Protein AF-A0A0N4WKY8-F1 (afdb_monomer)

Organism: Haemonchus placei (NCBI:txid6290)

Sequence (111 aa):
MNAQEACCKFLKRQLRPSNCLGVREFADSHSCRELVRYADNYILRNFQSIIFTEEFHQLPKTQLIQLLSNDKLVVCSEEQVFTAILQWVEFDLSSRKELLPKVKARSFFKH

InterPro domains:
  IPR011705 BTB/Kelch-associated [PF07707] (20-103)
  IPR011705 BTB/Kelch-associated [SM00875] (20-104)

Mean predicted aligned error: 6.99 Å

Solvent-accessible surface area (backbone atoms only — not comparable to full-atom values): 6494 Å² total; per-residue (Å²): 133,55,74,65,57,53,49,48,55,51,49,68,76,66,64,41,61,73,45,33,66,60,51,26,51,52,20,55,78,70,66,37,60,70,45,27,55,52,31,52,52,49,47,26,64,41,36,82,62,21,57,80,22,68,62,51,47,67,49,53,70,70,58,50,51,54,57,75,69,37,91,75,49,51,67,97,44,70,65,57,56,49,50,40,51,49,54,38,31,64,73,41,41,91,84,33,53,84,47,55,75,60,72,78,64,80,81,85,84,73,128

pLDDT: mean 82.74, std 13.13, range [41.5, 94.25]

Radius of gyration: 15.16 Å; Cα contacts (8 Å, |Δi|>4): 83; chains: 1; bounding box: 37×25×45 Å

Nearest PDB structures (foldseek):
  8h37-assembly1_A  TM=8.103E-01  e=2.713E-05  Homo sapiens
  8h37-assembly1_P  TM=8.103E-01  e=3.021E-05  Homo sapiens
  4ap2-assembly1_A  TM=8.238E-01  e=4.642E-05  Homo sapiens
  8h37-assembly1_N  TM=8.093E-01  e=4.899E-05  Homo sapiens
  6i2m-assembly1_A-2  TM=8.378E-01  e=3.773E-04  Vaccinia virus WR

Secondary structure (DSSP, 8-state):
--HHHHHHHHHHHS--TTTHHHHHHHHHHTT-HHHHHHHHHHHHHSHHHHTTSHHHHT--HHHHHHHHT-TT---S-HHHHHHHHHHHHHHTHHHHGGGHHHHTSSSS---

Structure (mmCIF, N/CA/C/O backbone):
data_AF-A0A0N4WKY8-F1
#
_entry.id   AF-A0A0N4WKY8-F1
#
loop_
_atom_site.group_PDB
_atom_site.id
_atom_site.type_symbol
_atom_site.label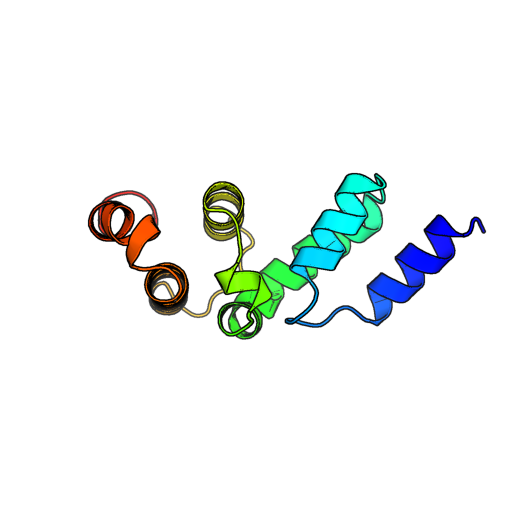_atom_id
_atom_site.label_alt_id
_atom_site.label_comp_id
_atom_site.label_asym_id
_atom_site.label_entity_id
_atom_site.label_seq_id
_atom_site.pdbx_PDB_ins_code
_atom_site.Cartn_x
_atom_site.Cartn_y
_atom_site.Cartn_z
_atom_site.occupancy
_atom_site.B_iso_or_equiv
_atom_site.auth_seq_id
_atom_site.auth_comp_id
_atom_site.auth_asym_id
_atom_site.auth_atom_id
_atom_site.pdbx_PDB_model_num
ATOM 1 N N . MET A 1 1 ? 11.900 3.575 -27.339 1.00 60.09 1 MET A N 1
ATOM 2 C CA . MET A 1 1 ? 11.612 3.347 -25.908 1.00 60.09 1 MET A CA 1
ATOM 3 C C . MET A 1 1 ? 12.271 4.484 -25.158 1.00 60.09 1 MET A C 1
ATOM 5 O O . MET A 1 1 ? 13.481 4.632 -25.284 1.00 60.09 1 MET A O 1
ATOM 9 N N . ASN A 1 2 ? 11.496 5.351 -24.513 1.00 78.88 2 ASN A N 1
ATOM 10 C CA . ASN A 1 2 ? 12.072 6.464 -23.750 1.00 78.88 2 ASN A CA 1
ATOM 11 C C . ASN A 1 2 ? 12.603 5.953 -22.389 1.00 78.88 2 ASN A C 1
ATOM 13 O O . ASN A 1 2 ? 12.264 4.849 -21.951 1.00 78.88 2 ASN A O 1
ATOM 17 N N . ALA A 1 3 ? 13.469 6.727 -21.727 1.00 80.69 3 ALA A N 1
ATOM 18 C CA . ALA A 1 3 ? 14.063 6.328 -20.444 1.00 80.69 3 ALA A CA 1
ATOM 19 C C . ALA A 1 3 ? 12.993 6.046 -19.369 1.00 80.69 3 ALA A C 1
ATOM 21 O O . ALA A 1 3 ? 13.140 5.135 -18.555 1.00 80.69 3 ALA A O 1
ATOM 22 N N . GLN A 1 4 ? 11.878 6.777 -19.425 1.00 80.44 4 GLN A N 1
ATOM 23 C CA . GLN A 1 4 ? 10.735 6.611 -18.536 1.00 80.44 4 GLN A CA 1
ATOM 24 C C . GLN A 1 4 ? 10.039 5.251 -18.713 1.00 80.44 4 GLN A C 1
ATOM 26 O O . GLN A 1 4 ? 9.774 4.570 -17.729 1.00 80.44 4 GLN A O 1
ATOM 31 N N . GLU A 1 5 ? 9.784 4.801 -19.941 1.00 80.69 5 GLU A N 1
ATOM 32 C CA . GLU A 1 5 ? 9.194 3.490 -20.238 1.00 80.69 5 GLU A CA 1
ATOM 33 C C . GLU A 1 5 ? 10.103 2.346 -19.795 1.00 80.69 5 GLU A C 1
ATOM 35 O O . GLU A 1 5 ? 9.621 1.343 -19.263 1.00 80.69 5 GLU A O 1
ATOM 40 N N . ALA A 1 6 ? 11.415 2.484 -20.006 1.00 85.69 6 ALA A N 1
ATOM 41 C CA . ALA A 1 6 ? 12.392 1.500 -19.556 1.00 85.69 6 ALA A CA 1
ATOM 42 C C . ALA A 1 6 ? 12.411 1.405 -18.020 1.00 85.69 6 ALA A C 1
ATOM 44 O O . ALA A 1 6 ? 12.349 0.299 -17.477 1.00 85.69 6 ALA A O 1
ATOM 45 N N . CYS A 1 7 ? 12.392 2.550 -17.327 1.00 86.62 7 CYS A N 1
ATOM 46 C CA . CYS A 1 7 ? 12.283 2.619 -15.871 1.00 86.62 7 CYS A CA 1
ATOM 47 C C . CYS A 1 7 ? 10.960 2.013 -15.375 1.00 86.62 7 CYS A C 1
ATOM 49 O O . CYS A 1 7 ? 10.970 1.114 -14.536 1.00 86.62 7 CYS A O 1
ATOM 51 N N . CYS A 1 8 ? 9.821 2.400 -15.961 1.00 87.62 8 CYS A N 1
ATOM 52 C CA . CYS A 1 8 ? 8.512 1.879 -15.567 1.00 87.62 8 CYS A CA 1
ATOM 53 C C . CYS A 1 8 ? 8.426 0.349 -15.797 1.00 87.62 8 CYS A C 1
ATOM 55 O O . CYS A 1 8 ? 7.870 -0.362 -14.962 1.00 87.62 8 CYS A O 1
ATOM 57 N N . LYS A 1 9 ? 9.045 -0.208 -16.854 1.00 87.50 9 LYS A N 1
ATOM 58 C CA . LYS A 1 9 ? 9.160 -1.672 -17.054 1.00 87.50 9 LYS A CA 1
ATOM 59 C C . LYS A 1 9 ? 10.076 -2.354 -16.037 1.00 87.50 9 LYS A C 1
ATOM 61 O O . LYS A 1 9 ? 9.759 -3.458 -15.594 1.00 87.50 9 LYS A O 1
ATOM 66 N N . PHE A 1 10 ? 11.197 -1.732 -15.684 1.00 90.00 10 PHE A N 1
ATOM 67 C CA . PHE A 1 10 ? 12.109 -2.251 -14.667 1.00 90.00 10 PHE A CA 1
ATOM 68 C C . PHE A 1 10 ? 11.427 -2.302 -13.294 1.00 90.00 10 PHE A C 1
ATOM 70 O O . PHE A 1 10 ? 11.404 -3.359 -12.664 1.00 90.00 10 PHE A O 1
ATOM 77 N N . LEU A 1 11 ? 10.772 -1.211 -12.886 1.00 91.12 11 LEU A N 1
ATOM 78 C CA . LEU A 1 11 ? 10.036 -1.122 -11.622 1.00 91.12 11 LEU A CA 1
ATOM 79 C C . LEU A 1 11 ? 8.877 -2.124 -11.552 1.00 91.12 11 LEU A C 1
ATOM 81 O O . LEU A 1 11 ? 8.708 -2.766 -10.519 1.00 91.12 11 LEU A O 1
ATOM 85 N N . LYS A 1 12 ? 8.150 -2.362 -12.660 1.00 89.50 12 LYS A N 1
ATOM 86 C CA . LYS A 1 12 ? 7.127 -3.429 -12.728 1.00 89.50 12 LYS A CA 1
ATOM 87 C C . LYS A 1 12 ? 7.680 -4.805 -12.321 1.00 89.50 12 LYS A C 1
ATOM 89 O O . LYS A 1 12 ? 6.968 -5.577 -11.688 1.00 89.50 12 LYS A O 1
ATOM 94 N N . ARG A 1 13 ? 8.932 -5.123 -12.677 1.00 90.56 13 ARG A N 1
ATOM 95 C CA . ARG A 1 13 ? 9.581 -6.418 -12.377 1.00 90.56 13 ARG A CA 1
ATOM 96 C C . ARG A 1 13 ? 10.220 -6.481 -10.989 1.00 90.56 13 ARG A C 1
ATOM 98 O O . ARG A 1 13 ? 10.476 -7.575 -10.505 1.00 90.56 13 ARG A O 1
ATOM 105 N N . GLN A 1 14 ? 10.506 -5.331 -10.383 1.00 92.69 14 GLN A N 1
ATOM 106 C CA . GLN A 1 14 ? 11.195 -5.205 -9.092 1.00 92.69 14 GLN A CA 1
ATOM 107 C C . GLN A 1 14 ? 10.255 -4.796 -7.948 1.00 92.69 14 GLN A C 1
ATOM 109 O O . GLN A 1 14 ? 10.716 -4.431 -6.864 1.00 92.69 14 GLN A O 1
ATOM 114 N N . LEU A 1 15 ? 8.944 -4.842 -8.190 1.00 92.94 15 LEU A N 1
ATOM 115 C CA . LEU A 1 15 ? 7.922 -4.573 -7.188 1.00 92.94 15 LEU A CA 1
ATOM 116 C C . LEU A 1 15 ? 8.002 -5.606 -6.064 1.00 92.94 15 LEU A C 1
ATOM 118 O O . LEU A 1 15 ? 7.989 -6.815 -6.296 1.00 92.94 15 LEU A O 1
ATOM 122 N N . ARG A 1 16 ? 8.102 -5.102 -4.839 1.00 93.62 16 ARG A N 1
ATOM 123 C CA . ARG A 1 16 ? 8.171 -5.859 -3.593 1.00 93.62 16 ARG A CA 1
ATOM 124 C C . ARG A 1 16 ? 7.271 -5.188 -2.559 1.00 93.62 16 ARG A C 1
ATOM 126 O O . ARG A 1 16 ? 6.996 -3.998 -2.684 1.00 93.62 16 ARG A O 1
ATOM 133 N N . PRO A 1 17 ? 6.843 -5.899 -1.503 1.00 91.88 17 PRO A N 1
ATOM 134 C CA . PRO A 1 17 ? 6.022 -5.288 -0.459 1.00 91.88 17 PRO A CA 1
ATOM 135 C C . PRO A 1 17 ? 6.667 -4.034 0.148 1.00 91.88 17 PRO A C 1
ATOM 137 O O . PRO A 1 17 ? 5.974 -3.069 0.427 1.00 91.88 17 PRO A O 1
ATOM 140 N N . SER A 1 18 ? 7.997 -4.022 0.274 1.00 92.50 18 SER A N 1
ATOM 141 C CA . SER A 1 18 ? 8.768 -2.941 0.895 1.00 92.50 18 SER A CA 1
ATOM 142 C C . SER A 1 18 ? 9.012 -1.704 0.019 1.00 92.50 18 SER A C 1
ATOM 144 O O . SER A 1 18 ? 9.691 -0.797 0.482 1.00 92.50 18 SER A O 1
ATOM 146 N N . ASN A 1 19 ? 8.617 -1.712 -1.259 1.00 93.44 19 ASN A N 1
ATOM 147 C CA . ASN A 1 19 ? 8.820 -0.573 -2.172 1.00 93.44 19 ASN A CA 1
ATOM 148 C C . ASN A 1 19 ? 7.584 -0.245 -3.025 1.00 93.44 19 ASN A C 1
ATOM 150 O O . ASN A 1 19 ? 7.644 0.601 -3.917 1.00 93.44 19 ASN A O 1
ATOM 154 N N . CYS A 1 20 ? 6.487 -0.982 -2.846 1.00 94.06 20 CYS A N 1
ATOM 155 C CA . CYS A 1 20 ? 5.344 -0.910 -3.741 1.00 94.06 20 CYS A CA 1
ATOM 156 C C . CYS A 1 20 ? 4.593 0.419 -3.633 1.00 94.06 20 CYS A C 1
ATOM 158 O O . CYS A 1 20 ? 4.072 0.892 -4.646 1.00 94.06 20 CYS A O 1
ATOM 160 N N . LEU A 1 21 ? 4.570 1.034 -2.448 1.00 92.62 21 LEU A N 1
ATOM 161 C CA . LEU A 1 21 ? 3.878 2.295 -2.202 1.00 92.62 21 LEU A CA 1
ATOM 162 C C . LEU A 1 21 ? 4.679 3.454 -2.801 1.00 92.62 21 LEU A C 1
ATOM 164 O O . LEU A 1 21 ? 4.116 4.251 -3.554 1.00 92.62 21 LEU A O 1
ATOM 168 N N . GLY A 1 22 ? 6.000 3.472 -2.602 1.00 92.25 22 GLY A N 1
ATOM 169 C CA . GLY A 1 22 ? 6.892 4.445 -3.228 1.00 92.25 22 GLY A CA 1
ATOM 170 C C . GLY A 1 22 ? 6.942 4.301 -4.750 1.00 92.25 22 GLY A C 1
ATOM 171 O O . GLY A 1 22 ? 6.902 5.294 -5.473 1.00 92.25 22 GLY A O 1
ATOM 172 N N . VAL A 1 23 ? 6.932 3.071 -5.281 1.00 93.12 23 VAL A N 1
ATOM 173 C CA . VAL A 1 23 ? 6.838 2.840 -6.736 1.00 93.12 23 VAL A CA 1
ATOM 174 C C . VAL A 1 23 ? 5.501 3.333 -7.294 1.00 93.12 23 VAL A C 1
ATOM 176 O O . VAL A 1 23 ? 5.474 3.903 -8.387 1.00 93.12 23 VAL A O 1
ATOM 179 N N . ARG A 1 24 ? 4.395 3.147 -6.563 1.00 93.69 24 ARG A N 1
ATOM 180 C CA . ARG A 1 24 ? 3.073 3.658 -6.951 1.00 93.69 24 ARG A CA 1
ATOM 181 C C . ARG A 1 24 ? 3.054 5.185 -6.979 1.00 93.69 24 ARG A C 1
ATOM 183 O O . ARG A 1 24 ? 2.561 5.758 -7.947 1.00 93.69 24 ARG A O 1
ATOM 190 N N . GLU A 1 25 ? 3.611 5.842 -5.966 1.00 91.50 25 GLU A N 1
ATOM 191 C CA . GLU A 1 25 ? 3.723 7.305 -5.899 1.00 91.50 25 GLU A CA 1
ATOM 192 C C . GLU A 1 25 ? 4.642 7.870 -6.992 1.00 91.50 25 GLU A C 1
ATOM 194 O O . GLU A 1 25 ? 4.293 8.840 -7.673 1.00 91.50 25 GLU A O 1
ATOM 199 N N . PHE A 1 26 ? 5.778 7.214 -7.233 1.00 90.50 26 PHE A N 1
ATOM 200 C CA . PHE A 1 26 ? 6.682 7.551 -8.329 1.00 90.50 26 PHE A CA 1
ATOM 201 C C . PHE A 1 26 ? 5.964 7.470 -9.680 1.00 90.50 26 PHE A C 1
ATOM 203 O O . PHE A 1 26 ? 6.081 8.374 -10.512 1.00 90.50 26 PHE A O 1
ATOM 210 N N . ALA A 1 27 ? 5.205 6.395 -9.900 1.00 92.19 27 ALA A N 1
ATOM 211 C CA . ALA A 1 27 ? 4.457 6.188 -11.129 1.00 92.19 27 ALA A CA 1
ATOM 212 C C . ALA A 1 27 ? 3.380 7.259 -11.338 1.00 92.19 27 ALA A C 1
ATOM 214 O O . ALA A 1 27 ? 3.198 7.717 -12.467 1.00 92.19 27 ALA A O 1
ATOM 215 N N . ASP A 1 28 ? 2.701 7.661 -10.263 1.00 90.31 28 ASP A N 1
ATOM 216 C CA . ASP A 1 28 ? 1.673 8.702 -10.271 1.00 90.31 28 ASP A CA 1
ATOM 217 C C . ASP A 1 28 ? 2.281 10.070 -10.618 1.00 90.31 28 ASP A C 1
ATOM 219 O O . ASP A 1 28 ? 1.847 10.724 -11.567 1.00 90.31 28 ASP A O 1
ATOM 223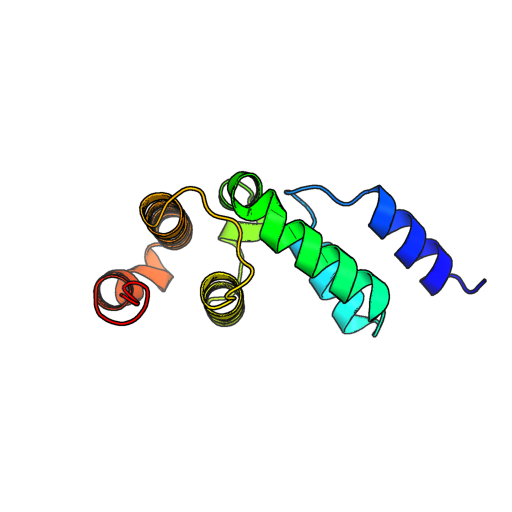 N N . SER A 1 29 ? 3.392 10.427 -9.964 1.00 90.81 29 SER A N 1
ATOM 224 C CA . SER A 1 29 ? 4.137 11.676 -10.202 1.00 90.81 29 SER A CA 1
ATOM 225 C C . SER A 1 29 ? 4.641 11.817 -11.643 1.00 90.81 29 SER A C 1
ATOM 227 O O . SER A 1 29 ? 4.677 12.916 -12.190 1.00 90.81 29 SER A O 1
ATOM 229 N N . HIS A 1 30 ? 4.991 10.702 -12.291 1.00 88.94 30 HIS A N 1
ATOM 230 C CA . HIS A 1 30 ? 5.457 10.683 -13.683 1.00 88.94 30 HIS A CA 1
ATOM 231 C C . HIS A 1 30 ? 4.341 10.371 -14.692 1.00 88.94 30 HIS A C 1
ATOM 233 O O . HIS A 1 30 ? 4.619 10.155 -15.871 1.00 88.94 30 HIS A O 1
ATOM 239 N N . SER A 1 31 ? 3.075 10.313 -14.263 1.00 88.75 31 SER A N 1
ATOM 240 C CA . SER A 1 31 ? 1.936 9.959 -15.124 1.00 88.75 31 SER A CA 1
ATOM 241 C C . SER A 1 31 ? 2.078 8.595 -15.836 1.00 88.75 31 SER A C 1
ATOM 243 O O . SER A 1 31 ? 1.447 8.352 -16.869 1.00 88.75 31 SER A O 1
ATOM 245 N N . CYS A 1 32 ? 2.859 7.658 -15.277 1.00 90.81 32 CYS A N 1
ATOM 246 C CA . CYS A 1 32 ? 2.986 6.270 -15.744 1.00 90.81 32 CYS A CA 1
ATOM 247 C C . CYS A 1 32 ? 1.734 5.457 -15.338 1.00 90.81 32 CYS A C 1
ATOM 249 O O . CYS A 1 32 ? 1.801 4.551 -14.505 1.00 90.81 32 CYS A O 1
ATOM 251 N N . ARG A 1 33 ? 0.574 5.742 -15.950 1.00 90.12 33 ARG A N 1
ATOM 252 C CA . ARG A 1 33 ? -0.737 5.152 -15.583 1.00 90.12 33 ARG A CA 1
ATOM 253 C C . ARG A 1 33 ? -0.758 3.623 -15.555 1.00 90.12 33 ARG A C 1
ATOM 255 O O . ARG A 1 33 ? -1.430 3.023 -14.720 1.00 90.12 33 ARG A O 1
ATOM 262 N N . GLU A 1 34 ? -0.031 2.977 -16.462 1.00 91.00 34 GLU A N 1
ATOM 263 C CA . GLU A 1 34 ? 0.058 1.517 -16.462 1.00 91.00 34 GLU A CA 1
ATOM 264 C C . GLU A 1 34 ? 0.821 0.960 -15.255 1.00 91.00 34 GLU A C 1
ATOM 266 O O . GLU A 1 34 ? 0.467 -0.104 -14.750 1.00 91.00 34 GLU A O 1
ATOM 271 N N . LEU A 1 35 ? 1.891 1.634 -14.819 1.00 92.62 35 LEU A N 1
ATOM 272 C CA . LEU A 1 35 ? 2.634 1.226 -13.628 1.00 92.62 35 LEU A CA 1
ATOM 273 C C . LEU A 1 35 ? 1.807 1.505 -12.372 1.00 92.62 35 LEU A C 1
ATOM 275 O O . LEU A 1 35 ? 1.784 0.643 -11.505 1.00 92.62 35 LEU A O 1
ATOM 279 N N . VAL A 1 36 ? 1.059 2.615 -12.326 1.00 93.00 36 VAL A N 1
ATOM 280 C CA . VAL A 1 36 ? 0.096 2.892 -11.245 1.00 93.00 36 VAL A CA 1
ATOM 281 C C . VAL A 1 36 ? -0.911 1.748 -11.122 1.00 93.00 36 VAL A C 1
ATOM 283 O O . VAL A 1 36 ? -0.992 1.129 -10.070 1.00 93.00 36 VAL A O 1
ATOM 286 N N . ARG A 1 37 ? -1.598 1.366 -12.212 1.00 92.38 37 ARG A N 1
ATOM 287 C CA . ARG A 1 37 ? -2.564 0.246 -12.177 1.00 92.38 37 ARG A CA 1
ATOM 288 C C . ARG A 1 37 ? -1.933 -1.074 -11.742 1.00 92.38 37 ARG A C 1
ATOM 290 O O . ARG A 1 37 ? -2.581 -1.862 -11.055 1.00 92.38 37 ARG A O 1
ATOM 297 N N . TYR A 1 38 ? -0.705 -1.340 -12.181 1.00 93.75 38 TYR A N 1
ATOM 298 C CA . TYR A 1 38 ? 0.010 -2.560 -11.819 1.00 93.75 38 TYR A CA 1
ATOM 299 C C . TYR A 1 38 ? 0.404 -2.561 -10.334 1.00 93.75 38 TYR A C 1
ATOM 301 O O . TYR A 1 38 ? 0.177 -3.555 -9.646 1.00 93.75 38 TYR A O 1
ATOM 309 N N . ALA A 1 39 ? 0.929 -1.441 -9.831 1.00 94.25 39 ALA A N 1
ATOM 310 C CA . ALA A 1 39 ? 1.290 -1.268 -8.431 1.00 94.25 39 ALA A CA 1
ATOM 311 C C . ALA A 1 39 ? 0.054 -1.305 -7.521 1.00 94.25 39 ALA A C 1
ATOM 313 O O . ALA A 1 39 ? 0.066 -2.042 -6.544 1.00 94.25 39 ALA A O 1
ATOM 314 N N . ASP A 1 40 ? -1.043 -0.630 -7.881 1.00 92.94 40 ASP A N 1
ATOM 315 C CA . ASP A 1 40 ? -2.309 -0.683 -7.136 1.00 92.94 40 ASP A CA 1
ATOM 316 C C . ASP A 1 40 ? -2.818 -2.130 -7.024 1.00 92.94 40 ASP A C 1
ATOM 318 O O . ASP A 1 40 ? -3.174 -2.589 -5.942 1.00 92.94 40 ASP A O 1
ATOM 322 N N . ASN A 1 41 ? -2.808 -2.898 -8.122 1.00 92.88 41 ASN A N 1
ATOM 323 C CA . ASN A 1 41 ? -3.219 -4.304 -8.083 1.00 92.88 41 ASN A CA 1
ATOM 324 C C . ASN A 1 41 ? -2.302 -5.152 -7.190 1.00 92.88 41 ASN A C 1
ATOM 326 O O . ASN A 1 41 ? -2.785 -5.997 -6.435 1.00 92.88 41 ASN A O 1
ATOM 330 N N . TYR A 1 42 ? -0.992 -4.910 -7.264 1.00 94.25 42 TYR A N 1
ATOM 331 C CA . TYR A 1 42 ? -0.011 -5.581 -6.423 1.00 94.25 42 TYR A CA 1
ATOM 332 C C . TYR A 1 42 ? -0.240 -5.270 -4.939 1.00 94.25 42 TYR A C 1
ATOM 334 O O . TYR A 1 42 ? -0.264 -6.199 -4.132 1.00 94.25 42 TYR A O 1
ATOM 342 N N . ILE A 1 43 ? -0.454 -3.996 -4.594 1.00 93.38 43 ILE A N 1
ATOM 343 C CA . ILE A 1 43 ? -0.706 -3.533 -3.226 1.00 93.38 43 ILE A CA 1
ATOM 344 C C . ILE A 1 43 ? -1.955 -4.210 -2.661 1.00 93.38 43 ILE A C 1
ATOM 346 O O . ILE A 1 43 ? -1.909 -4.784 -1.578 1.00 93.38 43 ILE A O 1
ATOM 350 N N . LEU A 1 44 ? -3.054 -4.210 -3.420 1.00 90.62 44 LEU A N 1
ATOM 351 C CA . LEU A 1 44 ? -4.319 -4.797 -2.977 1.00 90.62 44 LEU A CA 1
ATOM 352 C C . LEU A 1 44 ? -4.223 -6.307 -2.736 1.00 90.62 44 LEU A C 1
ATOM 354 O O . LEU A 1 44 ? -4.850 -6.815 -1.811 1.00 90.62 44 LEU A O 1
ATOM 358 N N . ARG A 1 45 ? -3.438 -7.024 -3.551 1.00 91.12 45 ARG A N 1
ATOM 359 C CA . ARG A 1 45 ? -3.244 -8.480 -3.430 1.00 91.12 45 ARG A CA 1
ATOM 360 C C . ARG A 1 45 ? -2.264 -8.878 -2.333 1.00 91.12 45 ARG A C 1
ATOM 362 O O . ARG A 1 45 ? -2.422 -9.938 -1.742 1.00 91.12 45 ARG A O 1
ATOM 369 N N . ASN A 1 46 ? -1.246 -8.057 -2.091 1.00 91.19 46 ASN A N 1
ATOM 370 C CA . ASN A 1 46 ? -0.161 -8.350 -1.152 1.00 91.19 46 ASN A CA 1
ATOM 371 C C . ASN A 1 46 ? -0.260 -7.52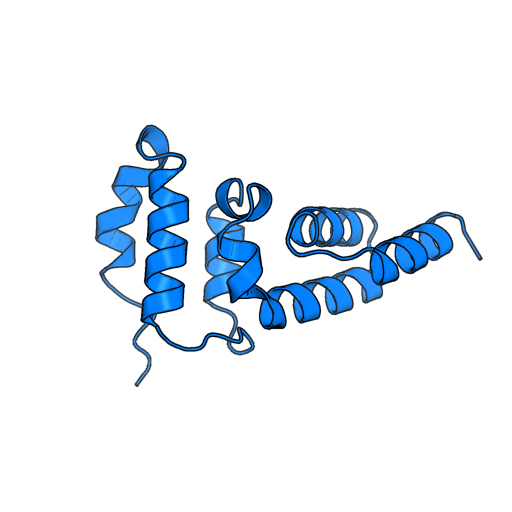0 0.130 1.00 91.19 46 ASN A C 1
ATOM 373 O O . ASN A 1 46 ? 0.722 -7.413 0.864 1.00 91.19 46 ASN A O 1
ATOM 377 N N . PHE A 1 47 ? -1.432 -6.942 0.410 1.00 89.44 47 PHE A N 1
ATOM 378 C CA . PHE A 1 47 ? -1.664 -6.068 1.557 1.00 89.44 47 PHE A CA 1
ATOM 379 C C . PHE A 1 47 ? -1.130 -6.681 2.857 1.00 89.44 47 PHE A C 1
ATOM 381 O O . PHE A 1 47 ? -0.406 -6.033 3.601 1.00 89.44 47 PHE A O 1
ATOM 388 N N . GLN A 1 48 ? -1.365 -7.977 3.052 1.00 87.75 48 GLN A N 1
ATOM 389 C CA . GLN A 1 48 ? -0.929 -8.749 4.219 1.00 87.75 48 GLN A CA 1
ATOM 390 C C . GLN A 1 48 ? 0.581 -8.724 4.466 1.00 87.75 48 GLN A C 1
ATOM 392 O O . GLN A 1 48 ? 1.018 -8.798 5.605 1.00 87.75 48 GLN A O 1
ATOM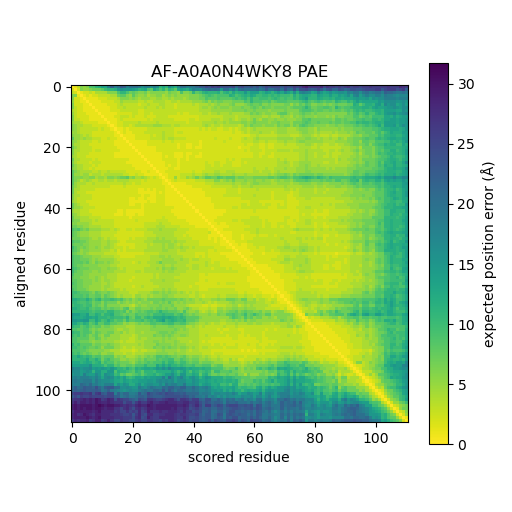 397 N N . SER A 1 49 ? 1.391 -8.643 3.413 1.00 90.81 49 SER A N 1
ATOM 398 C CA . SER A 1 49 ? 2.844 -8.518 3.546 1.00 90.81 49 SER A CA 1
ATOM 399 C C . SER A 1 49 ? 3.278 -7.062 3.690 1.00 90.81 49 SER A C 1
ATOM 401 O O . SER A 1 49 ? 4.324 -6.792 4.269 1.00 90.81 49 SER A O 1
ATOM 403 N N . ILE A 1 50 ? 2.488 -6.1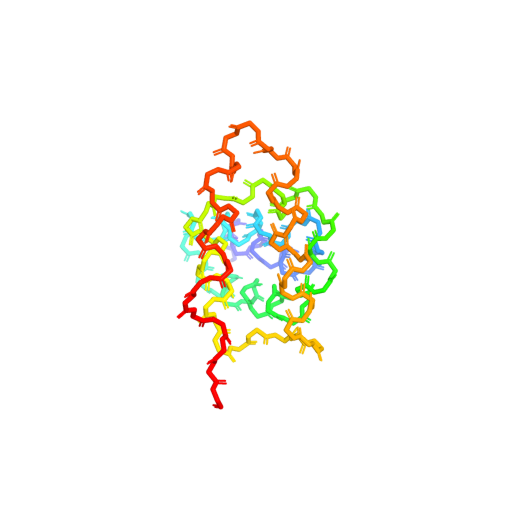28 3.157 1.00 91.12 50 ILE A N 1
ATOM 404 C CA . ILE A 1 50 ? 2.787 -4.694 3.139 1.00 91.12 50 ILE A CA 1
ATOM 405 C C . ILE A 1 50 ? 2.568 -4.067 4.516 1.00 91.12 50 ILE A C 1
ATOM 407 O O . ILE A 1 50 ? 3.356 -3.209 4.899 1.00 91.12 50 ILE A O 1
ATOM 411 N N . ILE A 1 51 ? 1.581 -4.526 5.291 1.00 89.25 51 ILE A N 1
ATOM 412 C CA . ILE A 1 51 ? 1.265 -3.963 6.619 1.00 89.25 51 ILE A CA 1
ATOM 413 C C . ILE A 1 51 ? 2.441 -4.000 7.606 1.00 89.25 51 ILE A C 1
ATOM 415 O O . ILE A 1 51 ? 2.504 -3.176 8.506 1.00 89.25 51 ILE A O 1
ATOM 419 N N . PHE A 1 52 ? 3.403 -4.904 7.405 1.00 87.69 52 PHE A N 1
ATOM 420 C CA . PHE A 1 52 ? 4.598 -5.032 8.243 1.00 87.69 52 PHE A CA 1
ATOM 421 C C . PHE A 1 52 ? 5.786 -4.188 7.757 1.00 87.69 52 PHE A C 1
ATOM 423 O O . PHE A 1 52 ? 6.856 -4.217 8.361 1.00 87.69 52 PHE A O 1
ATOM 430 N N . THR A 1 53 ? 5.640 -3.476 6.641 1.00 91.06 53 THR A N 1
ATOM 431 C CA . THR A 1 53 ? 6.730 -2.712 6.026 1.00 91.06 53 THR A CA 1
ATOM 432 C C . THR A 1 53 ? 6.772 -1.283 6.545 1.00 91.06 53 THR A C 1
ATOM 434 O O . THR A 1 53 ? 5.752 -0.693 6.892 1.00 91.06 53 THR A O 1
ATOM 437 N N . GLU A 1 54 ? 7.965 -0.691 6.566 1.00 88.69 54 GLU A N 1
ATOM 438 C CA . GLU A 1 54 ? 8.134 0.710 6.953 1.00 88.69 54 GLU A CA 1
ATOM 439 C C . GLU A 1 54 ? 7.367 1.667 6.027 1.00 88.69 54 GLU A C 1
ATOM 441 O O . GLU A 1 54 ? 6.751 2.611 6.517 1.00 88.69 54 GLU A O 1
ATOM 446 N N . GLU A 1 55 ? 7.307 1.380 4.718 1.00 88.62 55 GLU A N 1
ATOM 447 C CA . GLU A 1 55 ? 6.509 2.177 3.774 1.00 88.62 55 GLU A CA 1
ATOM 448 C C . GLU A 1 55 ? 5.046 2.284 4.207 1.00 88.62 55 GLU A C 1
ATOM 450 O O . GLU A 1 55 ? 4.456 3.360 4.134 1.00 88.62 55 GLU A O 1
ATOM 455 N N . PHE A 1 56 ? 4.457 1.184 4.686 1.00 90.56 56 PHE A N 1
ATOM 456 C CA . PHE A 1 56 ? 3.078 1.198 5.158 1.00 90.56 56 PHE A CA 1
ATOM 457 C C . PHE A 1 56 ? 2.916 2.072 6.399 1.00 90.56 56 PHE A C 1
ATOM 459 O O . PHE A 1 56 ? 2.009 2.900 6.458 1.00 90.56 56 PHE A O 1
ATOM 466 N N . HIS A 1 57 ? 3.811 1.941 7.378 1.00 88.69 57 HIS A N 1
ATOM 467 C CA . HIS A 1 57 ? 3.763 2.735 8.605 1.00 88.69 57 HIS A CA 1
ATOM 468 C C . HIS A 1 57 ? 3.941 4.242 8.356 1.00 88.69 57 HIS A C 1
ATOM 470 O O . HIS A 1 57 ? 3.362 5.072 9.068 1.00 88.69 57 HIS A O 1
ATOM 476 N N . GLN A 1 58 ? 4.690 4.605 7.317 1.00 89.19 58 GLN A N 1
ATOM 477 C CA . GLN A 1 58 ? 4.898 5.989 6.899 1.00 89.19 58 GLN A CA 1
ATOM 478 C C . GLN A 1 58 ? 3.751 6.553 6.041 1.00 89.19 58 GLN A C 1
ATOM 480 O O . GL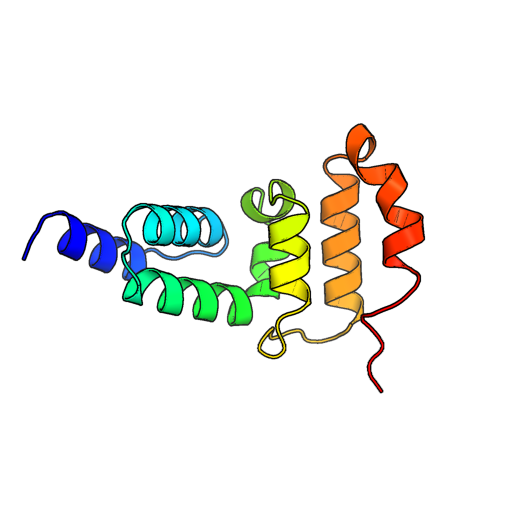N A 1 58 ? 3.743 7.755 5.771 1.00 89.19 58 GLN A O 1
ATOM 485 N N . LEU A 1 59 ? 2.751 5.743 5.657 1.00 88.81 59 LEU A N 1
ATOM 486 C CA . LEU A 1 59 ? 1.651 6.215 4.816 1.00 88.81 59 LEU A CA 1
ATOM 487 C C . LEU A 1 59 ? 0.909 7.405 5.437 1.00 88.81 59 LEU A C 1
ATOM 489 O O . LEU A 1 59 ? 0.524 7.353 6.611 1.00 88.81 59 LEU A O 1
ATOM 493 N N . PRO A 1 60 ? 0.588 8.440 4.642 1.00 88.00 60 PRO A N 1
ATOM 494 C CA . PRO A 1 60 ? -0.346 9.473 5.051 1.00 88.00 60 PRO A CA 1
ATOM 495 C C . PRO A 1 60 ? -1.730 8.886 5.344 1.00 88.00 60 PRO A C 1
ATOM 497 O O . PRO A 1 60 ? -2.225 8.008 4.633 1.00 88.00 60 PRO A O 1
ATOM 500 N N . LYS A 1 61 ? -2.422 9.457 6.336 1.00 85.25 61 LYS A N 1
ATOM 501 C CA . LYS A 1 61 ? -3.784 9.050 6.725 1.00 85.25 61 LYS A CA 1
ATOM 502 C C . LYS A 1 61 ? -4.752 8.971 5.537 1.00 85.25 61 LYS A C 1
ATOM 504 O O . LYS A 1 61 ? -5.592 8.078 5.483 1.00 85.25 61 LYS A O 1
ATOM 509 N N . THR A 1 62 ? -4.669 9.918 4.605 1.00 85.88 62 THR A N 1
ATOM 510 C CA . THR A 1 62 ? -5.537 9.977 3.419 1.00 85.88 62 THR A CA 1
ATOM 511 C C . THR A 1 62 ? -5.346 8.764 2.513 1.00 85.88 62 THR A C 1
ATOM 513 O O . THR A 1 62 ? -6.335 8.161 2.101 1.00 85.88 62 THR A O 1
ATOM 516 N N . GLN A 1 63 ? -4.098 8.368 2.262 1.00 86.12 63 GLN A N 1
ATOM 517 C CA . GLN A 1 63 ? -3.771 7.196 1.451 1.00 86.12 63 GLN A CA 1
ATOM 518 C C . GLN A 1 63 ? -4.145 5.895 2.162 1.00 86.12 63 GLN A C 1
ATOM 520 O O . GLN A 1 63 ? -4.708 5.003 1.532 1.00 86.12 63 GLN A O 1
ATOM 525 N N . LEU A 1 64 ? -3.926 5.809 3.480 1.00 87.94 64 LEU A N 1
ATOM 526 C CA . LEU A 1 64 ? -4.372 4.662 4.274 1.00 87.94 64 LEU A CA 1
ATOM 527 C C . LEU A 1 64 ? -5.891 4.465 4.157 1.00 87.94 64 LEU A C 1
ATOM 529 O O . LEU A 1 64 ? -6.350 3.366 3.864 1.00 87.94 64 LEU A O 1
ATOM 533 N N . ILE A 1 65 ? -6.680 5.531 4.335 1.00 85.06 65 ILE A N 1
ATOM 534 C CA . ILE A 1 65 ? -8.144 5.459 4.208 1.00 85.06 65 ILE A CA 1
ATOM 535 C C . ILE A 1 65 ? -8.545 5.022 2.798 1.00 85.06 65 ILE A C 1
ATOM 537 O O . ILE A 1 65 ? -9.421 4.173 2.666 1.00 85.06 65 ILE A O 1
ATOM 541 N N . GLN A 1 66 ? -7.914 5.559 1.752 1.00 85.44 66 GLN A N 1
ATOM 542 C CA . GLN A 1 66 ? -8.193 5.158 0.369 1.00 85.44 66 GLN A CA 1
ATOM 543 C C . GLN A 1 66 ? -7.894 3.677 0.120 1.00 85.44 66 GLN A C 1
ATOM 545 O O . GLN A 1 66 ? -8.692 2.997 -0.521 1.00 85.44 66 GLN A O 1
ATOM 550 N N . LEU A 1 67 ? -6.773 3.176 0.643 1.00 86.56 67 LEU A N 1
ATOM 551 C CA . LEU A 1 67 ? -6.380 1.777 0.515 1.00 86.56 67 LEU A CA 1
ATOM 552 C C . LEU A 1 67 ? -7.365 0.848 1.233 1.00 86.56 67 LEU A C 1
ATOM 554 O O . LEU A 1 67 ? -7.815 -0.136 0.654 1.00 86.56 67 LEU A O 1
ATOM 558 N N . LEU A 1 68 ? -7.734 1.192 2.468 1.00 85.06 68 LEU A N 1
ATOM 559 C CA . LEU A 1 68 ? -8.654 0.403 3.289 1.00 85.06 68 LEU A CA 1
ATOM 560 C C . LEU A 1 68 ? -10.116 0.498 2.836 1.00 85.06 68 LEU A C 1
ATOM 562 O O . LEU A 1 68 ? -10.897 -0.404 3.111 1.00 85.06 68 LEU A O 1
ATOM 566 N N . SER A 1 69 ? -10.492 1.574 2.143 1.00 82.94 69 SER A N 1
ATOM 567 C CA . SER A 1 69 ? -11.836 1.747 1.568 1.00 82.94 69 SER A CA 1
ATOM 568 C C . SER A 1 69 ? -11.973 1.108 0.181 1.00 82.94 69 SER A C 1
ATOM 570 O O . SER A 1 69 ? -12.990 1.300 -0.481 1.00 82.94 69 SER A O 1
ATOM 572 N N . ASN A 1 70 ? -10.941 0.415 -0.308 1.00 84.44 70 ASN A N 1
ATOM 573 C CA . ASN A 1 70 ? -10.952 -0.181 -1.634 1.00 84.44 70 ASN A CA 1
ATOM 574 C C . ASN A 1 70 ? -11.633 -1.555 -1.605 1.00 84.44 70 ASN A C 1
ATOM 576 O O . ASN A 1 70 ? -11.093 -2.500 -1.040 1.00 84.44 70 ASN A O 1
ATOM 580 N N . ASP A 1 71 ? -12.762 -1.693 -2.302 1.00 79.19 71 ASP A N 1
ATOM 581 C CA . ASP A 1 71 ? -13.532 -2.949 -2.371 1.00 79.19 71 ASP A CA 1
ATOM 582 C C . ASP A 1 71 ? -12.748 -4.134 -2.974 1.00 79.19 71 ASP A C 1
ATOM 584 O O . ASP A 1 71 ? -13.164 -5.284 -2.875 1.00 79.19 71 ASP A O 1
ATOM 588 N N . LYS A 1 72 ? -11.615 -3.872 -3.639 1.00 84.00 72 LYS A N 1
ATOM 589 C CA . LYS A 1 72 ? -10.741 -4.900 -4.232 1.00 84.00 72 LYS A CA 1
ATOM 590 C C . LYS A 1 72 ? -9.597 -5.325 -3.309 1.00 84.00 72 LYS A C 1
ATOM 592 O O . LYS A 1 72 ? -8.732 -6.085 -3.749 1.00 84.00 72 LYS A O 1
ATOM 597 N N . LEU A 1 73 ? -9.542 -4.796 -2.088 1.00 85.31 73 LEU A N 1
ATOM 598 C CA . LEU A 1 73 ? -8.535 -5.152 -1.098 1.00 85.31 73 LEU A CA 1
ATOM 599 C C . LEU A 1 73 ? -8.683 -6.630 -0.716 1.00 85.31 73 LEU A C 1
ATOM 601 O O . LEU A 1 73 ? -9.752 -7.066 -0.298 1.00 85.31 73 LEU A O 1
ATOM 605 N N . VAL A 1 74 ? -7.607 -7.406 -0.861 1.00 82.38 74 VAL A N 1
ATOM 606 C CA . VAL A 1 74 ? -7.613 -8.837 -0.543 1.00 82.38 74 VAL A CA 1
ATOM 607 C C . VAL A 1 74 ? -7.102 -9.033 0.881 1.00 82.38 74 VAL A C 1
ATOM 609 O O . VAL A 1 74 ? -5.896 -9.037 1.135 1.00 82.38 74 VAL A O 1
ATOM 612 N N . VAL A 1 75 ? -8.035 -9.213 1.812 1.00 81.62 75 VAL A N 1
ATOM 613 C CA . VAL A 1 75 ? -7.764 -9.507 3.227 1.00 81.62 75 VAL A CA 1
ATOM 614 C C . VAL A 1 75 ? -8.387 -10.838 3.624 1.00 81.62 75 VAL A C 1
ATOM 616 O O . VAL A 1 75 ? -9.435 -11.218 3.108 1.00 81.62 75 VAL A O 1
ATOM 619 N N . CYS A 1 76 ? -7.733 -11.557 4.538 1.00 76.00 76 CYS A N 1
ATOM 620 C CA . CYS A 1 76 ? -8.266 -12.817 5.066 1.00 76.00 76 CYS A CA 1
ATOM 621 C C . CYS A 1 76 ? -9.395 -12.592 6.079 1.00 76.00 76 CYS A C 1
ATOM 623 O O . CYS A 1 76 ? -10.239 -13.465 6.259 1.00 76.00 76 CYS A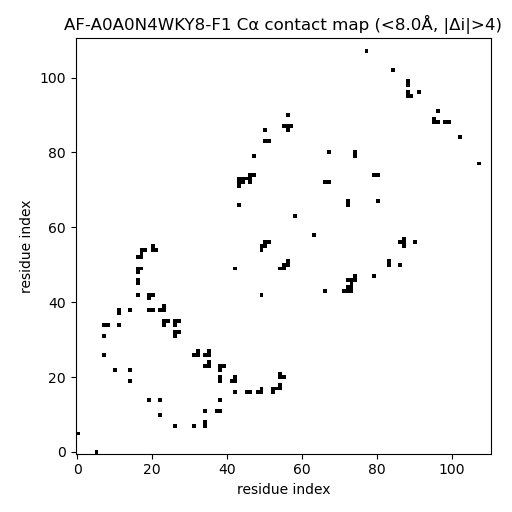 O 1
ATOM 625 N N . SER A 1 77 ? -9.391 -11.445 6.762 1.00 78.44 77 SER A N 1
ATOM 626 C CA . SER A 1 77 ? -10.366 -11.092 7.792 1.00 78.44 77 SER A CA 1
ATOM 627 C C . SER A 1 77 ? -10.361 -9.589 8.074 1.00 78.44 77 SER A C 1
ATOM 629 O O . SER A 1 77 ? -9.392 -8.883 7.787 1.00 78.44 77 SER A O 1
ATOM 631 N N . GLU A 1 78 ? -11.428 -9.100 8.702 1.00 77.44 78 GLU A N 1
ATOM 632 C CA . GLU A 1 78 ? -11.482 -7.732 9.235 1.00 77.44 78 GLU A CA 1
ATOM 633 C C . GLU A 1 78 ? -10.447 -7.500 10.345 1.00 77.44 78 GLU A C 1
ATOM 635 O O . GLU A 1 78 ? -9.915 -6.400 10.488 1.00 77.44 78 GLU A O 1
ATOM 640 N N . GLU A 1 79 ? -10.102 -8.548 11.097 1.00 79.88 79 GLU A N 1
ATOM 641 C CA . GLU A 1 79 ? -9.054 -8.504 12.119 1.00 79.88 79 GLU A CA 1
ATOM 642 C C . GLU A 1 79 ? -7.703 -8.099 11.521 1.00 79.88 79 GLU A C 1
ATOM 644 O O . GLU A 1 79 ? -6.971 -7.316 12.118 1.00 79.88 79 GLU A O 1
ATOM 649 N N . GLN A 1 80 ? -7.392 -8.544 10.301 1.00 81.12 80 GLN A N 1
ATOM 650 C CA . GLN A 1 80 ? -6.168 -8.146 9.609 1.00 81.12 80 GLN A CA 1
ATOM 651 C C . GLN A 1 80 ? -6.138 -6.646 9.293 1.00 81.12 80 GLN A C 1
ATOM 653 O O . GLN A 1 80 ? -5.100 -6.003 9.454 1.00 81.12 80 GLN A O 1
ATOM 658 N N . VAL A 1 81 ? -7.272 -6.077 8.876 1.00 83.81 81 VAL A N 1
ATOM 659 C CA . VAL A 1 81 ? -7.405 -4.629 8.655 1.00 83.81 81 VAL A CA 1
ATOM 660 C C . VAL A 1 81 ? -7.242 -3.881 9.973 1.00 83.81 81 VAL A C 1
ATOM 662 O O . VAL A 1 81 ? -6.530 -2.881 10.036 1.00 83.81 81 VAL A O 1
ATOM 665 N N . PHE A 1 82 ? -7.859 -4.381 11.040 1.00 82.25 82 PHE A N 1
ATOM 666 C CA . PHE A 1 82 ? -7.759 -3.772 12.358 1.00 82.25 82 PHE A CA 1
ATOM 667 C C . PHE A 1 82 ? -6.322 -3.782 12.892 1.00 82.25 82 PHE A C 1
ATOM 669 O O . PHE A 1 82 ? -5.822 -2.733 13.300 1.00 82.25 82 PHE A O 1
ATOM 676 N N . THR A 1 83 ? -5.627 -4.918 12.809 1.00 84.19 83 THR A N 1
ATOM 677 C CA . THR A 1 83 ? -4.212 -5.044 13.186 1.00 84.19 83 THR A CA 1
ATOM 678 C C . THR A 1 83 ? -3.333 -4.091 12.381 1.00 84.19 83 THR A C 1
ATOM 680 O O . THR A 1 83 ? -2.497 -3.405 12.962 1.00 84.19 83 THR A O 1
ATOM 683 N N . ALA A 1 84 ? -3.565 -3.963 11.072 1.00 86.31 84 ALA A N 1
ATOM 68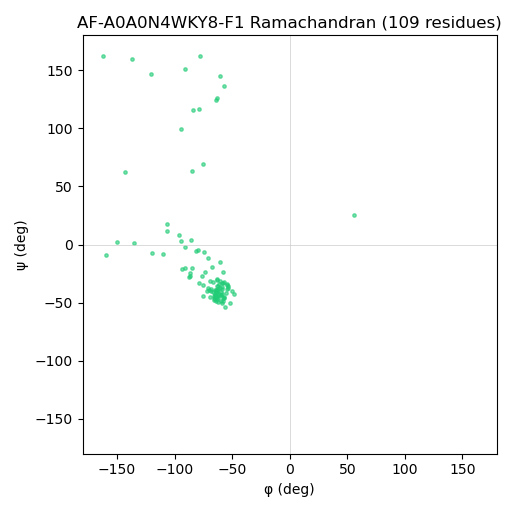4 C CA . ALA A 1 84 ? -2.828 -3.019 10.236 1.00 86.31 84 ALA A CA 1
ATOM 685 C C . ALA A 1 84 ? -3.000 -1.566 10.708 1.00 86.31 84 ALA A C 1
ATOM 687 O O . ALA A 1 84 ? -2.033 -0.811 10.793 1.00 86.31 84 ALA A O 1
ATOM 688 N N . ILE A 1 85 ? -4.228 -1.166 11.053 1.00 86.25 85 ILE A N 1
ATOM 689 C CA . ILE A 1 85 ? -4.488 0.183 11.565 1.00 86.25 85 ILE A CA 1
ATOM 690 C C . ILE A 1 85 ? -3.830 0.382 12.932 1.00 86.25 85 ILE A C 1
ATOM 692 O O . ILE A 1 85 ? -3.265 1.447 13.172 1.00 86.25 85 ILE A O 1
ATOM 696 N N . LEU A 1 86 ? -3.883 -0.617 13.818 1.00 84.50 86 LEU A N 1
ATOM 697 C CA . LEU A 1 86 ? -3.211 -0.548 15.115 1.00 84.50 86 LEU A CA 1
ATOM 698 C C . LEU A 1 86 ? -1.707 -0.347 14.945 1.00 84.50 86 LEU A C 1
ATOM 700 O O . LEU A 1 86 ? -1.187 0.615 15.495 1.00 84.50 86 LEU A O 1
ATOM 704 N N . GLN A 1 87 ? -1.046 -1.156 14.116 1.00 85.56 87 GLN A N 1
ATOM 705 C CA . GLN A 1 87 ? 0.388 -1.023 13.838 1.00 85.56 87 GLN A CA 1
ATOM 706 C C . GLN A 1 87 ? 0.734 0.346 13.240 1.00 85.56 87 GLN A C 1
ATOM 708 O O . GLN A 1 87 ? 1.703 0.990 13.644 1.00 85.56 87 GLN A O 1
ATOM 713 N N . TRP A 1 88 ? -0.100 0.848 12.326 1.00 89.94 88 TRP A N 1
ATOM 714 C CA . TRP A 1 88 ? 0.062 2.190 11.770 1.00 89.94 88 TRP A CA 1
ATOM 715 C C . TRP A 1 88 ? -0.080 3.282 12.838 1.00 89.94 88 TRP A C 1
ATOM 717 O O . TRP A 1 88 ? 0.675 4.251 12.833 1.00 89.94 88 TRP A O 1
ATOM 727 N N . VAL A 1 89 ? -1.017 3.157 13.778 1.00 86.38 89 VAL A N 1
ATOM 728 C CA . VAL A 1 89 ? -1.149 4.129 14.872 1.00 86.38 89 VAL A CA 1
ATOM 729 C C . VAL A 1 89 ? -0.010 3.998 15.885 1.00 86.38 89 VAL A C 1
ATOM 731 O O . VAL A 1 89 ? 0.508 5.017 16.331 1.00 86.38 89 VAL A O 1
ATOM 734 N N . GLU A 1 90 ? 0.402 2.776 16.219 1.00 84.75 90 GLU A N 1
ATOM 735 C CA . GLU A 1 90 ? 1.486 2.484 17.161 1.00 84.75 90 GLU A CA 1
ATOM 736 C C . GLU A 1 90 ? 2.833 3.048 16.703 1.00 84.75 90 GLU A C 1
ATOM 738 O O . GLU A 1 90 ? 3.609 3.532 17.525 1.00 84.75 90 GLU A O 1
ATOM 743 N N . PHE A 1 91 ? 3.081 3.067 15.392 1.00 86.56 91 PHE A N 1
ATOM 744 C CA . PHE A 1 91 ? 4.298 3.642 14.820 1.00 86.56 91 PHE A CA 1
ATOM 745 C C . PHE A 1 91 ? 4.481 5.140 15.129 1.00 86.56 91 PHE A C 1
ATOM 747 O O . PHE A 1 91 ? 5.604 5.616 15.259 1.00 86.56 91 PHE A O 1
ATOM 754 N N . ASP A 1 92 ? 3.388 5.894 15.271 1.00 84.06 92 ASP A N 1
ATOM 755 C CA . ASP A 1 92 ? 3.417 7.329 15.577 1.00 84.06 92 ASP A CA 1
ATOM 756 C C . ASP A 1 92 ? 2.252 7.681 16.512 1.00 84.06 92 ASP A C 1
ATOM 758 O O . ASP A 1 92 ? 1.334 8.444 16.196 1.00 84.06 92 ASP A O 1
ATOM 762 N N . LEU A 1 93 ? 2.290 7.075 17.705 1.00 79.69 93 LEU A N 1
ATOM 763 C CA . LEU A 1 93 ? 1.274 7.260 18.747 1.00 79.69 93 LEU A CA 1
ATOM 764 C C . LEU A 1 93 ? 1.081 8.734 19.096 1.00 79.69 93 LEU A C 1
ATOM 766 O O . LEU A 1 93 ? -0.048 9.177 19.305 1.00 79.69 93 LEU A O 1
ATOM 770 N N . SER A 1 94 ? 2.167 9.503 19.134 1.00 79.62 94 SER A N 1
ATOM 771 C CA . SER A 1 94 ? 2.151 10.921 19.488 1.00 79.62 94 SER A CA 1
ATOM 772 C C . SER A 1 94 ? 1.221 11.727 18.581 1.00 79.62 94 SER A C 1
ATOM 774 O O . SER A 1 94 ? 0.405 12.498 19.091 1.00 79.62 94 SER A O 1
ATOM 776 N N . SER A 1 95 ? 1.280 11.500 17.265 1.00 79.50 95 SER A N 1
ATOM 777 C CA . SER A 1 95 ? 0.471 12.239 16.287 1.00 79.50 95 SER A CA 1
ATOM 778 C C . SER A 1 95 ? -0.848 11.536 15.946 1.00 79.50 95 SER A C 1
ATOM 780 O O . SER A 1 95 ? -1.787 12.172 15.465 1.00 79.50 95 SER A O 1
ATOM 782 N N . ARG A 1 96 ? -0.950 10.219 16.183 1.00 80.81 96 ARG A N 1
ATOM 783 C CA . ARG A 1 96 ? -2.070 9.381 15.713 1.00 80.81 96 ARG A CA 1
ATOM 784 C C . ARG A 1 96 ? -2.994 8.882 16.827 1.00 80.81 96 ARG A C 1
ATOM 786 O O . ARG A 1 96 ? -4.067 8.371 16.506 1.00 80.81 96 ARG A O 1
ATOM 793 N N . LYS A 1 97 ? -2.677 9.074 18.119 1.00 70.12 97 LYS A N 1
ATOM 794 C CA . LYS A 1 97 ? -3.525 8.606 19.246 1.00 70.12 97 LYS A CA 1
ATOM 795 C 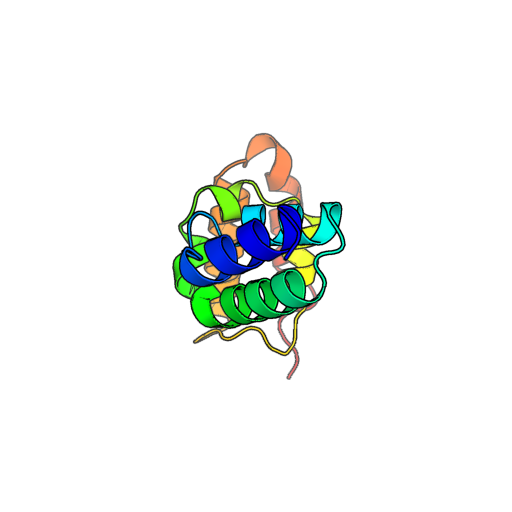C . LYS A 1 97 ? -4.974 9.088 19.172 1.00 70.12 97 LYS A C 1
ATOM 797 O O . LYS A 1 97 ? -5.888 8.357 19.540 1.00 70.12 97 LYS A O 1
ATOM 802 N N . GLU A 1 98 ? -5.206 10.297 18.660 1.00 71.38 98 GLU A N 1
ATOM 803 C CA . GLU A 1 98 ? -6.549 10.884 18.541 1.00 71.38 98 GLU A CA 1
ATOM 804 C C . GLU A 1 98 ? -7.407 10.198 17.464 1.00 71.38 98 GLU A C 1
ATOM 806 O O . GLU A 1 98 ? -8.621 10.409 17.382 1.00 71.38 98 GLU A O 1
ATOM 811 N N . LEU A 1 99 ? -6.787 9.359 16.628 1.00 66.62 99 LEU A N 1
ATOM 812 C CA . LEU A 1 99 ? -7.451 8.574 15.593 1.00 66.62 99 LEU A CA 1
ATOM 813 C C . LEU A 1 99 ? -7.978 7.236 16.134 1.00 66.62 99 LEU A C 1
ATOM 815 O O . LEU A 1 99 ? -8.969 6.744 15.598 1.00 66.62 99 LEU A O 1
ATOM 819 N N . LEU A 1 100 ? -7.409 6.693 17.221 1.00 62.34 100 LEU A N 1
ATOM 820 C CA . LEU A 1 100 ? -7.834 5.424 17.841 1.00 62.34 100 LEU A CA 1
ATOM 821 C C . LEU A 1 100 ? -9.343 5.348 18.142 1.00 62.34 100 LEU A C 1
ATOM 823 O O . LEU A 1 100 ? -9.979 4.381 17.713 1.00 62.34 100 LEU A O 1
ATOM 827 N N . PRO A 1 101 ? -9.971 6.343 18.807 1.00 58.09 101 PRO A N 1
ATOM 828 C CA . PRO A 1 101 ? -11.411 6.294 19.063 1.00 58.09 101 PRO A CA 1
ATOM 829 C C . PRO A 1 101 ? -12.268 6.422 17.790 1.00 58.09 101 PRO A C 1
ATOM 831 O O . PRO A 1 101 ? -13.427 6.017 17.800 1.00 58.09 101 PRO A O 1
ATOM 834 N N . LYS A 1 102 ? -11.722 6.936 16.677 1.00 55.16 102 LYS A N 1
ATOM 835 C CA . LYS A 1 102 ? -12.441 7.088 15.395 1.00 55.16 102 LYS A CA 1
ATOM 836 C C . LYS A 1 102 ? -12.367 5.839 14.516 1.00 55.16 102 LYS A C 1
ATOM 838 O O . LYS A 1 102 ? -13.296 5.586 13.755 1.00 55.16 102 LYS A O 1
ATOM 843 N N . VAL A 1 103 ? -11.304 5.044 14.646 1.00 54.31 103 VAL A N 1
ATOM 844 C CA . VAL A 1 103 ? -11.152 3.762 13.937 1.00 54.31 103 VAL A CA 1
ATOM 845 C C . VAL A 1 103 ? -12.180 2.735 14.428 1.00 54.31 103 VAL A C 1
ATOM 847 O O . VAL A 1 103 ? -12.693 1.954 13.633 1.00 54.31 103 VAL A O 1
ATOM 850 N N . LYS A 1 104 ? -12.561 2.787 15.712 1.00 47.53 104 LYS A N 1
ATOM 851 C CA . LYS A 1 104 ? -13.534 1.856 16.306 1.00 47.53 104 LYS A CA 1
ATOM 852 C C . LYS A 1 104 ? -15.002 2.099 15.922 1.00 47.53 104 LYS A C 1
ATOM 854 O O . LYS A 1 104 ? -15.840 1.296 16.311 1.00 47.53 104 LYS A O 1
ATOM 859 N N . ALA A 1 105 ? -15.348 3.175 15.208 1.00 45.62 105 ALA A N 1
ATOM 860 C CA . ALA A 1 105 ? -16.705 3.710 15.340 1.00 45.62 105 ALA A CA 1
ATOM 861 C C . ALA A 1 105 ? -17.612 3.775 14.101 1.00 45.62 105 ALA A C 1
ATOM 863 O O . ALA A 1 105 ? -18.769 4.129 14.320 1.00 45.62 105 ALA A O 1
ATOM 864 N N . ARG A 1 106 ? -17.222 3.505 12.834 1.00 42.44 106 ARG A N 1
ATOM 865 C CA . ARG A 1 106 ? -18.245 3.751 11.780 1.00 42.44 106 ARG A CA 1
ATOM 866 C C . ARG A 1 106 ? -18.232 3.143 10.379 1.00 42.44 106 ARG A C 1
ATOM 868 O O . ARG A 1 106 ? -19.233 3.383 9.706 1.00 42.44 106 ARG A O 1
ATOM 875 N N . SER A 1 107 ? -17.222 2.442 9.850 1.00 47.44 107 SER A N 1
ATOM 876 C CA . SER A 1 107 ? -17.304 2.144 8.392 1.00 47.44 107 SER A CA 1
ATOM 877 C C . SER A 1 107 ? -16.666 0.874 7.835 1.00 47.44 107 SER A C 1
ATOM 879 O O . SER A 1 107 ? -16.788 0.677 6.632 1.00 47.44 107 SER A O 1
ATOM 881 N N . PHE A 1 108 ? -16.069 -0.011 8.634 1.00 47.19 108 PHE A N 1
ATOM 882 C CA . PHE A 1 108 ? -15.561 -1.284 8.088 1.00 47.19 108 PHE A CA 1
ATOM 883 C C . PHE A 1 108 ? -16.589 -2.425 8.136 1.00 47.19 108 PHE A C 1
ATOM 885 O O . PHE A 1 108 ? -16.511 -3.338 7.329 1.00 47.19 108 PHE A O 1
ATOM 892 N N . PHE A 1 109 ? -17.612 -2.306 8.988 1.00 47.91 109 PHE A N 1
ATOM 893 C CA . PHE A 1 109 ? -18.700 -3.274 9.151 1.00 47.91 109 PHE A CA 1
ATOM 894 C C . PHE A 1 109 ? -19.825 -3.060 8.129 1.00 47.91 109 PHE A C 1
ATOM 896 O O . PHE A 1 109 ? -20.945 -2.692 8.495 1.00 47.91 109 PHE A O 1
ATOM 903 N N . LYS A 1 110 ? -19.546 -3.214 6.832 1.00 41.50 110 LYS A N 1
ATOM 904 C CA . LYS A 1 110 ? -20.650 -3.418 5.887 1.00 41.50 110 LYS A CA 1
ATOM 905 C C . LYS A 1 110 ? -21.084 -4.881 5.990 1.00 41.50 110 LYS A C 1
ATOM 907 O O . LYS A 1 110 ? -20.276 -5.765 5.739 1.00 41.50 110 LYS A O 1
ATOM 912 N N . HIS A 1 111 ? -22.335 -5.060 6.420 1.00 43.53 111 HIS A N 1
ATOM 913 C CA . HIS A 1 111 ? -23.105 -6.306 6.385 1.00 43.53 111 HIS A CA 1
ATOM 914 C C . HIS A 1 111 ? -22.910 -7.110 5.099 1.00 43.53 111 HIS A C 1
ATOM 916 O O . HIS A 1 111 ? -22.856 -6.472 4.021 1.00 43.53 111 HIS A O 1
#

Foldseek 3Di:
DDPVVVVLVVCLVVDDLQCLLVQLVVCVVVVVVVSVVSSLLVCLQCVLVNLPYPSLLPDDPVVLCVSLVDPSRDDPDVVSNVVSVVSSCVSPVPVRVVCVVVVPDDPPPDD